Protein 1LU4 (pdb70)

Structure (mmCIF, N/CA/C/O backbone):
data_1LU4
#
_entry.id   1LU4
#
_cell.length_a   60.640
_cell.length_b   60.640
_cell.length_c   79.775
_cell.angle_alpha   90.00
_cell.angle_beta   90.00
_cell.angle_gamma   90.00
#
_symmetry.space_group_name_H-M   'P 43 21 2'
#
loop_
_entity.id
_entity.type
_entity.pdbx_description
1 polymer 'SOLUBLE SECRETED ANTIGEN MPT53'
2 water water
#
loop_
_atom_site.group_PDB
_atom_site.id
_atom_site.type_symbol
_atom_site.label_atom_id
_atom_site.label_alt_id
_atom_site.label_comp_id
_atom_site.label_asym_id
_atom_site.label_entity_id
_atom_site.label_seq_id
_atom_site.pdbx_PDB_ins_code
_atom_site.Cartn_x
_atom_site.Cartn_y
_atom_site.Cartn_z
_atom_site.occupancy
_atom_site.B_iso_or_equiv
_atom_site.auth_seq_id
_atom_site.auth_comp_id
_atom_site.auth_asym_id
_atom_site.auth_atom_id
_atom_site.pdbx_PDB_model_num
ATOM 1 N N . ALA A 1 1 ? 25.751 12.273 25.861 1.00 41.03 1001 ALA A N 1
ATOM 2 C CA . ALA A 1 1 ? 26.313 12.636 24.568 1.00 45.14 1001 ALA A CA 1
ATOM 3 C C . ALA A 1 1 ? 27.762 12.182 24.806 1.00 48.49 1001 ALA A C 1
ATOM 4 O O . ALA A 1 1 ? 28.153 12.222 25.990 1.00 41.77 1001 ALA A O 1
ATOM 6 N N . ASP A 1 2 ? 28.255 11.758 23.669 1.00 32.83 1002 ASP A N 1
ATOM 7 C CA . ASP A 1 2 ? 29.615 11.266 23.526 1.00 32.20 1002 ASP A CA 1
ATOM 8 C C . ASP A 1 2 ? 30.043 10.547 24.793 1.00 23.58 1002 ASP A C 1
ATOM 9 O O . ASP A 1 2 ? 29.617 9.390 25.008 1.00 34.46 1002 ASP A O 1
ATOM 14 N N . GLU A 1 3 ? 30.859 11.089 25.696 1.00 26.97 1003 GLU A N 1
ATOM 15 C CA . GLU A 1 3 ? 31.437 10.294 26.767 1.00 35.21 1003 GLU A CA 1
ATOM 16 C C . GLU A 1 3 ? 30.448 9.827 27.826 1.00 30.99 1003 GLU A C 1
ATOM 17 O O . GLU A 1 3 ? 30.711 8.891 28.603 1.00 27.74 1003 GLU A O 1
ATOM 23 N N . ARG A 1 4 ? 29.247 10.399 27.956 1.00 24.47 1004 ARG A N 1
ATOM 24 C CA . ARG A 1 4 ? 28.388 9.739 28.911 1.00 23.13 1004 ARG A CA 1
ATOM 25 C C . ARG A 1 4 ? 27.952 8.320 28.545 1.00 22.18 1004 ARG A C 1
ATOM 26 O O . ARG A 1 4 ? 27.606 7.543 29.443 1.00 26.68 1004 ARG A O 1
ATOM 34 N N . LEU A 1 5 ? 27.971 8.030 27.251 1.00 24.59 1005 LEU A N 1
ATOM 35 C CA . LEU A 1 5 ? 27.634 6.677 26.816 1.00 22.96 1005 LEU A CA 1
ATOM 36 C C . LEU A 1 5 ? 28.693 5.668 27.290 1.00 23.11 1005 LEU A C 1
ATOM 37 O O . LEU A 1 5 ? 28.479 4.483 27.117 1.00 23.75 1005 LEU A O 1
ATOM 42 N N . GLN A 1 6 ? 29.825 6.083 27.870 1.00 27.87 1006 GLN A N 1
ATOM 43 C CA . GLN A 1 6 ? 30.889 5.187 28.291 1.00 28.63 1006 GLN A CA 1
ATOM 44 C C . GLN A 1 6 ? 30.535 4.586 29.637 1.00 26.06 1006 GLN A C 1
ATOM 45 O O . GLN A 1 6 ? 31.121 4.934 30.656 1.00 28.54 1006 GLN A O 1
ATOM 51 N N . PHE A 1 7 ? 29.523 3.720 29.626 1.00 25.60 1007 PHE A N 1
ATOM 52 C CA . PHE A 1 7 ? 29.141 3.006 30.840 1.00 24.02 1007 PHE A CA 1
ATOM 53 C C . PHE A 1 7 ? 29.051 1.522 30.511 1.00 18.51 1007 PHE A C 1
ATOM 54 O O . PHE A 1 7 ? 28.860 1.191 29.339 1.00 18.90 1007 PHE A O 1
ATOM 62 N N . THR A 1 8 ? 29.084 0.724 31.556 1.00 19.23 1008 THR A N 1
ATOM 63 C CA . THR A 1 8 ? 28.736 -0.696 31.370 1.00 19.16 1008 THR A CA 1
ATOM 64 C C . THR A 1 8 ? 27.563 -0.999 32.276 1.00 16.16 1008 THR A C 1
ATOM 65 O O . THR A 1 8 ? 27.273 -0.318 33.264 1.00 22.79 1008 THR A O 1
ATOM 69 N N . ALA A 1 9 ? 26.867 -2.047 31.853 1.00 15.15 1009 ALA A N 1
ATOM 70 C CA . ALA A 1 9 ? 25.631 -2.380 32.509 1.00 14.84 1009 ALA A CA 1
ATOM 71 C C . ALA A 1 9 ? 25.318 -3.860 32.433 1.00 14.14 1009 ALA A C 1
ATOM 72 O O . ALA A 1 9 ? 26.060 -4.587 31.768 1.00 14.41 1009 ALA A O 1
ATOM 74 N N . THR A 1 10 ? 24.235 -4.263 33.045 1.00 13.47 1010 THR A N 1
ATOM 75 C CA . THR A 1 10 ? 23.718 -5.644 32.939 1.00 13.12 1010 THR A CA 1
ATOM 76 C C . THR A 1 10 ? 22.277 -5.565 32.454 1.00 11.15 1010 THR A C 1
ATOM 77 O O . THR A 1 10 ? 21.477 -4.800 32.967 1.00 11.94 1010 THR A O 1
ATOM 81 N N . THR A 1 11 ? 21.964 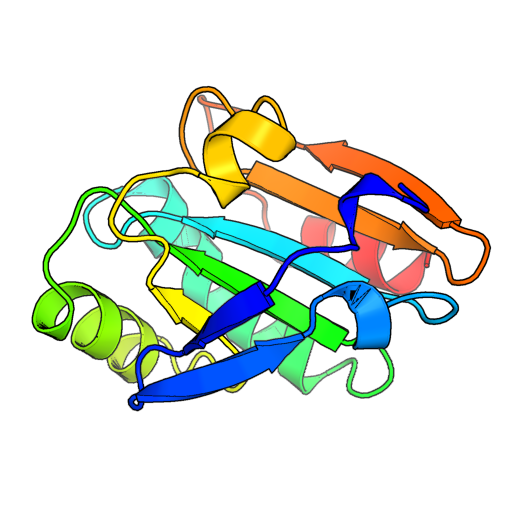-6.410 31.461 1.00 11.16 1011 THR A N 1
ATOM 82 C CA . THR A 1 11 ? 20.610 -6.433 30.933 1.00 10.40 1011 THR A CA 1
ATOM 83 C C . THR A 1 11 ? 19.664 -7.176 31.825 1.00 10.93 1011 THR A C 1
ATOM 84 O O . THR A 1 11 ? 20.124 -7.857 32.777 1.00 13.62 1011 THR A O 1
ATOM 88 N N . LEU A 1 12 ? 18.366 -7.052 31.561 1.00 11.88 1012 LEU A N 1
ATOM 89 C CA . LEU A 1 12 ? 17.434 -7.756 32.445 1.00 13.85 1012 LEU A CA 1
ATOM 90 C C . LEU A 1 12 ? 17.631 -9.254 32.353 1.00 19.48 1012 LEU A C 1
ATOM 91 O O . LEU A 1 12 ? 17.231 -9.924 33.296 1.00 28.31 1012 LEU A O 1
ATOM 96 N N . SER A 1 13 ? 18.168 -9.804 31.272 1.00 20.39 1013 SER A N 1
ATOM 97 C CA . SER A 1 13 ? 18.421 -11.208 31.017 1.00 25.56 1013 SER A CA 1
ATOM 98 C C . SER A 1 13 ? 19.687 -11.660 31.712 1.00 24.97 1013 SER A C 1
ATOM 99 O O . SER A 1 13 ? 19.997 -12.844 31.761 1.00 31.90 1013 SER A O 1
ATOM 102 N N . GLY A 1 14 ? 20.477 -10.708 32.183 1.00 20.38 1014 GLY A N 1
ATOM 103 C CA . GLY A 1 14 ? 21.7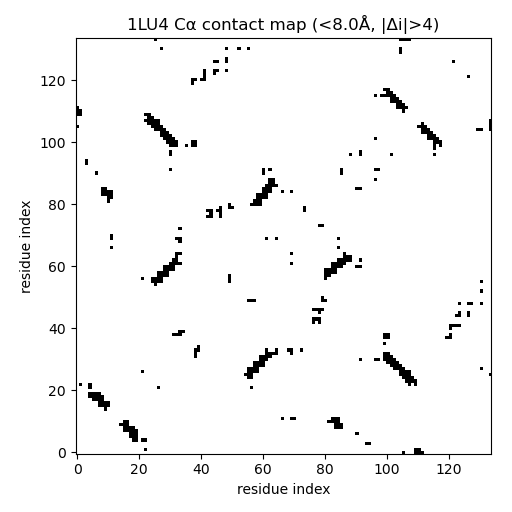25 -11.000 32.862 1.00 21.56 1014 GLY A CA 1
ATOM 104 C C . GLY A 1 14 ? 22.972 -10.872 32.019 1.00 19.50 1014 GLY A C 1
ATOM 105 O O . GLY A 1 14 ? 24.050 -11.316 32.448 1.00 24.91 1014 GLY A O 1
ATOM 106 N N . ALA A 1 15 ? 22.836 -10.326 30.791 1.00 16.98 1015 ALA A N 1
ATOM 107 C CA . ALA A 1 15 ? 23.973 -10.213 29.879 1.00 16.39 1015 ALA A CA 1
ATOM 108 C C . ALA A 1 15 ? 24.710 -8.904 30.120 1.00 17.19 1015 ALA A C 1
ATOM 109 O O . ALA A 1 15 ? 24.104 -7.884 30.505 1.00 16.06 1015 ALA A O 1
ATOM 111 N N . PRO A 1 16 ? 26.012 -8.862 29.898 1.00 17.48 1016 PRO A N 1
ATOM 112 C CA . PRO A 1 16 ? 26.675 -7.556 29.928 1.00 16.05 1016 PRO A CA 1
ATOM 113 C C . PRO A 1 16 ? 26.289 -6.707 28.747 1.00 16.38 1016 PRO A C 1
ATOM 114 O O . PRO A 1 16 ? 25.938 -7.209 27.678 1.00 17.52 1016 PRO A O 1
ATOM 116 N N . PHE A 1 17 ? 26.349 -5.391 28.964 1.00 14.21 1017 PHE A N 1
ATOM 117 C CA . PHE A 1 17 ? 26.103 -4.456 27.861 1.00 12.96 1017 PHE A CA 1
ATOM 118 C C . PHE A 1 17 ? 27.072 -3.301 28.020 1.00 13.93 1017 PHE A C 1
ATOM 119 O O . PHE A 1 17 ? 27.255 -2.787 29.140 1.00 15.85 1017 PHE A O 1
ATOM 127 N N . ASP A 1 18 ? 27.665 -2.844 26.940 1.00 14.89 1018 ASP A N 1
ATOM 128 C CA . ASP A 1 18 ? 28.614 -1.728 26.956 1.00 16.12 1018 ASP A CA 1
ATOM 129 C C . ASP A 1 18 ? 28.014 -0.564 26.204 1.00 13.98 1018 ASP A C 1
ATOM 130 O O . ASP A 1 18 ? 27.800 -0.672 24.991 1.00 15.04 1018 ASP A O 1
ATOM 135 N N . GLY A 1 19 ? 27.709 0.505 26.909 1.00 13.92 1019 GLY A N 1
ATOM 136 C CA . GLY A 1 19 ? 27.168 1.712 26.344 1.00 14.77 1019 GLY A CA 1
ATOM 137 C C . GLY A 1 19 ? 28.013 2.317 25.257 1.00 15.33 1019 GLY A C 1
ATOM 138 O O . GLY A 1 19 ? 27.510 3.018 24.362 1.00 15.76 1019 GLY A O 1
ATOM 139 N N . ALA A 1 20 ? 29.315 2.037 25.291 1.00 16.65 1020 ALA A N 1
ATOM 140 C CA . ALA A 1 20 ? 30.188 2.630 24.279 1.00 17.99 1020 ALA A CA 1
ATOM 141 C C . ALA A 1 20 ? 29.774 2.089 22.909 1.00 16.94 1020 ALA A C 1
ATOM 142 O O . ALA A 1 20 ? 30.076 2.755 21.918 1.00 17.69 1020 ALA A O 1
ATOM 144 N N . SER A 1 21 ? 29.127 0.923 22.874 1.00 16.09 1021 SER A N 1
ATOM 145 C CA . SER A 1 21 ? 28.683 0.388 21.573 1.00 16.25 1021 SER A CA 1
ATOM 146 C C . SER A 1 21 ? 27.662 1.276 20.901 1.00 15.13 1021 SER A C 1
ATOM 147 O O . SER A 1 21 ? 27.463 1.087 19.708 1.00 16.02 1021 SER A O 1
ATOM 150 N N . LEU A 1 22 ? 27.059 2.223 21.631 1.00 14.09 1022 LEU A N 1
ATOM 151 C CA . LEU A 1 22 ? 26.069 3.100 21.061 1.00 14.27 1022 LEU A CA 1
ATOM 152 C C . LEU A 1 22 ? 26.721 4.265 20.368 1.00 13.79 1022 LEU A C 1
ATOM 153 O O . LEU A 1 22 ? 26.059 4.994 19.609 1.00 14.73 1022 LEU A O 1
ATOM 158 N N . GLN A 1 23 ? 27.999 4.518 20.642 1.00 14.55 1023 GLN A N 1
ATOM 159 C CA . GLN A 1 23 ? 28.607 5.704 20.012 1.00 18.88 1023 GLN A CA 1
ATOM 160 C C . GLN A 1 23 ? 28.630 5.564 18.499 1.00 16.74 1023 GLN A C 1
ATOM 161 O O . GLN A 1 23 ? 28.905 4.509 17.870 1.00 20.50 1023 GLN A O 1
ATOM 167 N N . GLY A 1 24 ? 28.315 6.666 17.802 1.00 15.93 1024 GLY A N 1
ATOM 168 C CA . GLY A 1 24 ? 28.426 6.803 16.368 1.00 17.39 1024 GLY A CA 1
ATOM 169 C C . GLY A 1 24 ? 27.251 6.228 15.608 1.00 16.53 1024 GLY A C 1
ATOM 170 O O . GLY A 1 24 ? 27.390 6.049 14.392 1.00 19.20 1024 GLY A O 1
ATOM 171 N N . LYS A 1 25 ? 26.144 5.957 16.302 1.00 15.30 1025 LYS A N 1
ATOM 172 C CA . LYS A 1 25 ? 24.973 5.501 15.541 1.00 14.72 1025 LYS A CA 1
ATOM 173 C C . LYS A 1 25 ? 23.749 6.150 16.198 1.00 13.31 1025 LYS A C 1
ATOM 174 O O . LYS A 1 25 ? 23.742 6.627 17.342 1.00 14.53 1025 LYS A O 1
ATOM 180 N N . PRO A 1 26 ? 22.661 6.264 15.451 1.00 11.40 1026 PRO A N 1
ATOM 181 C CA . PRO A 1 26 ? 21.424 6.815 16.007 1.00 11.18 1026 PRO A CA 1
ATOM 182 C C . PRO A 1 26 ? 20.899 5.856 17.102 1.00 10.82 1026 PRO A C 1
ATOM 183 O O . PRO A 1 26 ? 20.924 4.636 16.955 1.00 12.33 1026 PRO A O 1
ATOM 187 N N . ALA A 1 27 ? 20.469 6.459 18.208 1.00 10.22 1027 ALA A N 1
ATOM 188 C CA . ALA A 1 27 ? 20.063 5.634 19.331 1.00 9.74 1027 ALA A CA 1
ATOM 189 C C . ALA A 1 27 ? 19.017 6.373 20.159 1.00 9.56 1027 ALA A C 1
ATOM 190 O O . ALA A 1 27 ? 18.949 7.628 20.115 1.00 10.39 1027 ALA A O 1
ATOM 192 N N . VAL A 1 28 ? 18.281 5.618 20.933 1.00 9.15 1028 VAL A N 1
ATOM 193 C CA . VAL A 1 28 ? 17.301 6.197 21.859 1.00 8.58 1028 VAL A CA 1
ATOM 194 C C . VAL A 1 28 ? 17.527 5.497 23.198 1.00 8.65 1028 VAL A C 1
ATOM 195 O O . VAL A 1 28 ? 17.458 4.274 23.286 1.00 9.46 1028 VAL A O 1
ATOM 199 N N . LEU A 1 29 ? 17.732 6.325 24.257 1.00 7.96 1029 LEU A N 1
ATOM 200 C CA . LEU A 1 29 ? 17.668 5.814 25.615 1.00 7.98 1029 LEU A CA 1
ATOM 201 C C . LEU A 1 29 ? 16.297 6.135 26.191 1.00 8.33 1029 LEU A C 1
ATOM 202 O O . LEU A 1 29 ? 15.811 7.275 26.037 1.00 9.97 1029 LEU A O 1
ATOM 207 N N . TRP A 1 30 ? 15.683 5.169 26.861 1.00 7.95 1030 TRP A N 1
ATOM 208 C CA . TRP A 1 30 ? 14.390 5.372 27.473 1.00 7.86 1030 TRP A CA 1
ATOM 209 C C . TRP A 1 30 ? 14.483 4.914 28.914 1.00 7.71 1030 TRP A C 1
ATOM 210 O O . TRP A 1 30 ? 14.682 3.731 29.197 1.00 8.56 1030 TRP A O 1
ATOM 221 N N . PHE A 1 31 ? 14.351 5.885 29.830 1.00 7.42 1031 PHE A N 1
ATOM 222 C CA . PHE A 1 31 ? 14.432 5.612 31.285 1.00 8.43 1031 PHE A CA 1
ATOM 223 C C . PHE A 1 31 ? 13.060 5.380 31.810 1.00 7.52 1031 PHE A C 1
ATOM 224 O O . PHE A 1 31 ? 12.168 6.256 31.714 1.00 9.39 1031 PHE A O 1
ATOM 232 N N . TRP A 1 32 ? 12.835 4.199 32.369 1.00 7.95 1032 TRP A N 1
ATOM 233 C CA . TRP A 1 32 ? 11.468 3.789 32.791 1.00 7.71 1032 TRP A CA 1
ATOM 234 C C . TRP A 1 32 ? 11.516 3.065 34.118 1.00 7.17 1032 TRP A C 1
ATOM 235 O O . TRP A 1 32 ? 12.545 2.598 34.615 1.00 7.83 1032 TRP A O 1
ATOM 246 N N . THR A 1 33 ? 10.296 2.983 34.725 1.00 7.99 1033 THR A N 1
ATOM 247 C CA . THR A 1 33 ? 10.084 2.078 35.833 1.00 8.39 1033 THR A CA 1
ATOM 248 C C . THR A 1 33 ? 8.780 1.336 35.570 1.00 7.99 1033 THR A C 1
ATOM 249 O O . THR A 1 33 ? 7.886 1.893 34.939 1.00 8.94 1033 THR A O 1
ATOM 253 N N . PRO A 1 34 ? 8.629 0.064 36.013 1.00 8.50 1034 PRO A N 1
ATOM 254 C CA . PRO A 1 34 ? 7.496 -0.719 35.524 1.00 8.86 1034 PRO A CA 1
ATOM 255 C C . PRO A 1 34 ? 6.162 -0.330 36.117 1.00 8.84 1034 PRO A C 1
ATOM 256 O O . PRO A 1 34 ? 5.113 -0.719 35.576 1.00 9.57 1034 PRO A O 1
ATOM 260 N N . TRP A 1 35 ? 6.179 0.418 37.236 1.00 9.92 1035 TRP A N 1
ATOM 261 C CA . TRP A 1 35 ? 4.958 0.732 37.933 1.00 10.53 1035 TRP A CA 1
ATOM 262 C C . TRP A 1 35 ? 4.501 2.129 37.636 1.00 10.21 1035 TRP A C 1
ATOM 263 O O . TRP A 1 35 ? 3.439 2.570 38.150 1.00 12.59 1035 TRP A O 1
ATOM 274 N N . CYS A 1 36 ? 5.175 2.842 36.740 1.00 9.75 1036 CYS A N 1
ATOM 275 C CA . CYS A 1 36 ? 4.771 4.186 36.387 1.00 9.77 1036 CYS A CA 1
ATOM 276 C C . CYS A 1 36 ? 3.668 4.168 35.328 1.00 9.48 1036 CYS A C 1
ATOM 277 O O . CYS A 1 36 ? 3.861 3.517 34.265 1.00 9.89 1036 CYS A O 1
ATOM 280 N N . PRO A 1 37 ? 2.514 4.810 35.518 1.00 10.18 1037 PRO A N 1
ATOM 281 C CA . PRO A 1 37 ? 1.455 4.719 34.528 1.00 10.67 1037 PRO A CA 1
ATOM 282 C C . PRO A 1 37 ? 1.852 5.406 33.222 1.00 9.99 1037 PRO A C 1
ATOM 283 O O . PRO A 1 37 ? 1.321 5.027 32.164 1.00 10.64 1037 PRO A O 1
ATOM 287 N N . PHE A 1 38 ? 2.699 6.407 33.269 1.00 9.72 1038 PHE A N 1
ATOM 288 C CA . PHE A 1 38 ? 3.131 7.086 32.054 1.00 9.77 1038 PHE A CA 1
ATOM 289 C C . PHE A 1 38 ? 4.039 6.158 31.271 1.00 9.26 1038 PHE A C 1
ATOM 290 O O . PHE A 1 38 ? 3.913 6.053 30.049 1.00 10.11 1038 PHE A O 1
ATOM 298 N N . CYS A 1 39 ? 4.941 5.438 31.946 1.00 9.15 1039 CYS A N 1
ATOM 299 C CA . CYS A 1 39 ? 5.782 4.473 31.288 1.00 9.18 1039 CYS A CA 1
ATOM 300 C C . CYS A 1 39 ? 4.933 3.361 30.671 1.00 8.06 1039 CYS A C 1
ATOM 301 O O . CYS A 1 39 ? 5.205 2.917 29.545 1.00 8.66 1039 CYS A O 1
ATOM 304 N N . ASN A 1 40 ? 3.932 2.930 31.393 1.00 8.75 1040 ASN A N 1
ATOM 305 C CA . ASN A 1 40 ? 3.049 1.894 30.885 1.00 8.74 1040 ASN A CA 1
ATOM 306 C C . ASN A 1 40 ? 2.308 2.391 29.654 1.00 8.44 1040 ASN A C 1
ATOM 307 O O . ASN A 1 40 ? 2.127 1.632 28.695 1.00 9.92 1040 ASN A O 1
ATOM 312 N N . ALA A 1 41 ? 1.864 3.664 29.622 1.00 9.74 1041 ALA A N 1
ATOM 313 C CA . ALA A 1 41 ? 1.187 4.235 28.451 1.00 10.25 1041 ALA A CA 1
ATOM 314 C C . ALA A 1 41 ? 2.120 4.339 27.282 1.00 9.92 1041 ALA A C 1
ATOM 315 O O . ALA A 1 41 ? 1.700 4.139 26.135 1.00 13.26 1041 ALA A O 1
ATOM 317 N N . GLU A 1 42 ? 3.359 4.678 27.476 1.00 9.51 1042 GLU A N 1
ATOM 318 C CA . GLU A 1 42 ? 4.340 4.801 26.398 1.00 9.79 1042 GLU A CA 1
ATOM 319 C C . GLU A 1 42 ? 4.860 3.482 25.884 1.00 8.96 1042 GLU A C 1
ATOM 320 O O . GLU A 1 42 ? 5.255 3.417 24.698 1.00 10.23 1042 GLU A O 1
ATOM 326 N N . ALA A 1 43 ? 4.875 2.425 26.674 1.00 8.55 1043 ALA A N 1
ATOM 327 C CA . ALA A 1 43 ? 5.545 1.189 26.318 1.00 8.60 1043 ALA A CA 1
ATOM 328 C C . ALA A 1 43 ? 5.045 0.612 24.982 1.00 8.75 1043 ALA A C 1
ATOM 329 O O . ALA A 1 43 ? 5.909 0.185 24.190 1.00 9.11 1043 ALA A O 1
ATOM 331 N N . PRO A 1 44 ? 3.754 0.564 24.665 1.00 9.14 1044 PRO A N 1
ATOM 332 C CA . PRO A 1 44 ? 3.360 0.032 23.343 1.00 9.96 1044 PRO A CA 1
ATOM 333 C C . PRO A 1 44 ? 3.955 0.824 22.183 1.00 9.58 1044 PRO A C 1
ATOM 334 O O . PRO A 1 44 ? 4.301 0.289 21.143 1.00 10.16 1044 PRO A O 1
ATOM 338 N N . SER A 1 45 ? 4.075 2.162 22.387 1.00 10.03 1045 SER A N 1
ATOM 339 C CA . SER A 1 45 ? 4.679 3.004 21.372 1.00 10.28 1045 SER A CA 1
ATOM 340 C C . SER A 1 45 ? 6.145 2.732 21.219 1.00 9.44 1045 SER A C 1
ATOM 341 O O . SER A 1 45 ? 6.669 2.702 20.095 1.00 10.89 1045 SER A O 1
ATOM 344 N N . LEU A 1 46 ? 6.895 2.561 22.302 1.00 9.32 1046 LEU A N 1
ATOM 345 C CA . LEU A 1 46 ? 8.321 2.126 22.219 1.00 9.55 1046 LEU A CA 1
ATOM 346 C C . LEU A 1 46 ? 8.404 0.836 21.447 1.00 8.51 1046 LEU A C 1
ATOM 347 O O . LEU A 1 46 ? 9.259 0.687 20.571 1.00 9.23 1046 LEU A O 1
ATOM 352 N N . SER A 1 47 ? 7.520 -0.128 21.762 1.00 8.80 1047 SER A N 1
ATOM 353 C CA . SER A 1 47 ? 7.638 -1.433 21.096 1.00 8.97 1047 SER A CA 1
ATOM 354 C C . SER A 1 47 ? 7.467 -1.310 19.591 1.00 8.61 1047 SER A C 1
ATOM 355 O O . SER A 1 47 ? 8.258 -1.837 18.798 1.00 9.09 1047 SER A O 1
ATOM 358 N N . GLN A 1 48 ? 6.474 -0.552 19.183 1.00 8.90 1048 GLN A N 1
ATOM 359 C CA . GLN A 1 48 ? 6.150 -0.392 17.748 1.00 8.94 1048 GLN A CA 1
ATOM 360 C C . GLN A 1 48 ? 7.191 0.454 17.046 1.00 8.88 1048 GLN A C 1
ATOM 361 O O . GLN A 1 48 ? 7.635 0.126 15.947 1.00 10.84 1048 GLN A O 1
ATOM 367 N N . VAL A 1 49 ? 7.578 1.584 17.619 1.00 9.40 1049 VAL A N 1
ATOM 368 C CA . VAL A 1 49 ? 8.541 2.468 16.961 1.00 9.46 1049 VAL A CA 1
ATOM 369 C C . VAL A 1 49 ? 9.908 1.799 16.854 1.00 9.34 1049 VAL A C 1
ATOM 370 O O . VAL A 1 49 ? 10.565 1.898 15.813 1.00 10.39 1049 VAL A O 1
ATOM 374 N N . ALA A 1 50 ? 10.342 1.079 17.874 1.00 8.54 1050 ALA A N 1
ATOM 375 C CA . ALA A 1 50 ? 11.627 0.366 17.817 1.00 8.88 1050 ALA A CA 1
ATOM 376 C C . ALA A 1 50 ? 11.541 -0.656 16.685 1.00 9.10 1050 ALA A C 1
ATOM 377 O O . ALA A 1 50 ? 12.471 -0.805 15.894 1.00 10.75 1050 ALA A O 1
ATOM 379 N N . ALA A 1 51 ? 10.426 -1.394 16.593 1.00 9.23 1051 ALA A N 1
ATOM 380 C CA . ALA A 1 51 ? 10.301 -2.462 15.594 1.00 9.67 1051 ALA A CA 1
ATOM 381 C C . ALA A 1 51 ? 10.372 -1.880 14.195 1.00 9.37 1051 ALA A C 1
ATOM 382 O O . ALA A 1 51 ? 10.949 -2.481 13.286 1.00 11.59 1051 ALA A O 1
ATOM 384 N N . ALA A 1 52 ? 9.761 -0.719 14.015 1.00 9.44 1052 ALA A N 1
ATOM 385 C CA . ALA A 1 52 ? 9.678 -0.072 12.696 1.00 11.22 1052 ALA A CA 1
ATOM 386 C C . ALA A 1 52 ? 10.941 0.643 12.308 1.00 11.19 1052 ALA A C 1
ATOM 387 O O . ALA A 1 52 ? 11.017 1.071 11.144 1.00 13.76 1052 ALA A O 1
ATOM 389 N N . ASN A 1 53 ? 11.905 0.810 13.191 1.00 10.61 1053 ASN A N 1
ATOM 390 C CA . ASN A 1 53 ? 13.083 1.624 12.934 1.00 12.05 1053 ASN A CA 1
ATOM 391 C C . ASN A 1 53 ? 14.335 0.849 13.332 1.00 13.10 1053 ASN A C 1
ATOM 392 O O . ASN A 1 53 ? 15.052 1.290 14.225 1.00 12.85 1053 ASN A O 1
ATOM 397 N N . PRO A 1 54 ? 14.606 -0.309 12.702 1.00 14.70 1054 PRO A N 1
ATOM 398 C CA . PRO A 1 54 ? 15.662 -1.207 13.178 1.00 15.40 1054 PRO A CA 1
ATOM 399 C C . PRO A 1 54 ? 17.066 -0.639 13.096 1.00 16.30 1054 PRO A C 1
ATOM 400 O O . PRO A 1 54 ? 17.997 -1.117 13.783 1.00 21.49 1054 PRO A O 1
ATOM 404 N N . ALA A 1 55 ? 17.274 0.393 12.252 1.00 17.34 1055 ALA A N 1
ATOM 405 C CA . ALA A 1 55 ? 18.624 0.945 12.209 1.00 17.11 1055 ALA A CA 1
ATOM 406 C C . ALA A 1 55 ? 18.846 1.972 13.326 1.00 15.89 1055 ALA A C 1
ATOM 407 O O . ALA A 1 55 ? 19.976 2.517 13.394 1.00 18.61 1055 ALA A O 1
ATOM 409 N N . VAL A 1 56 ? 17.864 2.283 14.159 1.00 13.06 1056 VAL A N 1
ATOM 410 C CA . VAL A 1 56 ? 18.025 3.093 15.380 1.00 11.10 1056 VAL A CA 1
ATOM 411 C C . VAL A 1 56 ? 18.077 2.079 16.529 1.00 9.70 1056 VAL A C 1
ATOM 412 O O . VAL A 1 56 ? 17.256 1.145 16.616 1.00 11.52 1056 VAL A O 1
ATOM 416 N N . THR A 1 57 ? 19.076 2.224 17.402 1.00 8.98 1057 THR A N 1
ATOM 417 C CA . THR A 1 57 ? 19.240 1.278 18.497 1.00 9.82 1057 THR A CA 1
ATOM 418 C C . THR A 1 57 ? 18.586 1.824 19.783 1.00 8.51 1057 THR A C 1
ATOM 419 O O . THR A 1 57 ? 18.944 2.890 20.242 1.00 9.75 1057 THR A O 1
ATOM 423 N N . PHE A 1 58 ? 17.605 1.094 20.250 1.00 8.49 1058 PHE A N 1
ATOM 424 C CA . PHE A 1 58 ? 16.857 1.500 21.441 1.00 8.72 1058 PHE A CA 1
ATOM 425 C C . PHE A 1 58 ? 17.404 0.747 22.643 1.00 8.66 1058 PHE A C 1
ATOM 426 O O . PHE A 1 58 ? 17.613 -0.466 22.595 1.00 9.54 1058 PHE A O 1
ATOM 434 N N . VAL A 1 59 ? 17.585 1.481 23.757 1.00 8.62 1059 VAL A N 1
ATOM 435 C CA . VAL A 1 59 ? 17.999 0.887 25.011 1.00 8.17 1059 VAL A CA 1
ATOM 436 C C . VAL A 1 59 ? 17.123 1.458 26.087 1.00 7.46 1059 VAL A C 1
ATOM 437 O O . VAL A 1 59 ? 17.104 2.650 26.346 1.00 8.85 1059 VAL A O 1
ATOM 441 N N . GLY A 1 60 ? 16.399 0.541 26.746 1.00 7.86 1060 GLY A N 1
ATOM 442 C CA . GLY A 1 60 ? 15.629 0.930 27.943 1.00 7.96 1060 GLY A CA 1
ATOM 443 C C . GLY A 1 60 ? 16.525 0.807 29.170 1.00 7.81 1060 GLY A C 1
ATOM 444 O O . GLY A 1 60 ? 17.389 -0.074 29.230 1.00 8.57 1060 GLY A O 1
ATOM 445 N N . ILE A 1 61 ? 16.300 1.660 30.159 1.00 7.87 1061 ILE A N 1
ATOM 446 C CA . ILE A 1 61 ? 17.124 1.677 31.355 1.00 7.91 1061 ILE A CA 1
ATOM 447 C C . ILE A 1 61 ? 16.132 1.773 32.525 1.00 7.48 1061 ILE A C 1
ATOM 448 O O . ILE A 1 61 ? 15.466 2.804 32.709 1.00 8.89 1061 ILE A O 1
ATOM 453 N N . ALA A 1 62 ? 16.013 0.678 33.272 1.00 7.78 1062 ALA A N 1
ATOM 454 C CA . ALA A 1 62 ? 14.987 0.604 34.328 1.00 8.28 1062 ALA A CA 1
ATOM 455 C C . ALA A 1 62 ? 15.672 0.689 35.681 1.00 8.58 1062 ALA A C 1
ATOM 456 O O . ALA A 1 62 ? 16.810 0.239 35.891 1.00 8.93 1062 ALA A O 1
ATOM 458 N N . THR A 1 63 ? 14.943 1.243 36.659 1.00 9.43 1063 THR A N 1
ATOM 459 C CA . THR A 1 63 ? 15.452 1.264 38.036 1.00 9.43 1063 THR A CA 1
ATOM 460 C C . THR A 1 63 ? 14.227 1.290 38.980 1.00 9.76 1063 THR A C 1
ATOM 461 O O . THR A 1 63 ? 13.080 1.348 38.559 1.00 10.81 1063 THR A O 1
ATOM 465 N N . ARG A 1 64 ? 14.534 1.222 40.257 1.00 10.67 1064 ARG A N 1
ATOM 466 C CA . ARG A 1 64 ? 13.512 1.333 41.344 1.00 11.32 1064 ARG A CA 1
ATOM 467 C C . ARG A 1 64 ? 12.512 0.200 41.264 1.00 10.32 1064 ARG A C 1
ATOM 468 O O . ARG A 1 64 ? 11.332 0.395 41.607 1.00 10.93 1064 ARG A O 1
ATOM 476 N N . ALA A 1 65 ? 12.956 -0.991 40.891 1.00 10.25 1065 ALA A N 1
ATOM 477 C CA . ALA A 1 65 ? 12.032 -2.134 40.883 1.00 10.52 1065 ALA A CA 1
ATOM 478 C C . ALA A 1 65 ? 12.84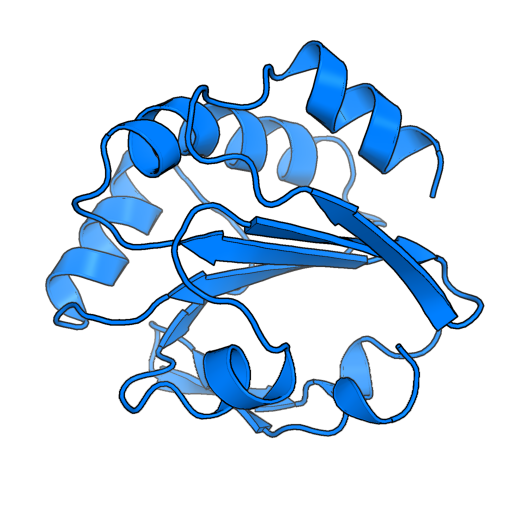1 -3.416 40.918 1.00 10.73 1065 ALA A C 1
ATOM 479 O O . ALA A 1 65 ? 14.022 -3.419 40.531 1.00 11.95 1065 ALA A O 1
ATOM 481 N N . ASP A 1 66 ? 12.191 -4.516 41.312 1.00 12.35 1066 ASP A N 1
ATOM 482 C CA . ASP A 1 66 ? 12.891 -5.786 41.231 1.00 13.97 1066 ASP A CA 1
ATOM 483 C C . ASP A 1 66 ? 12.933 -6.279 39.788 1.00 11.47 1066 ASP A C 1
ATOM 484 O O . ASP A 1 66 ? 12.145 -5.880 38.911 1.00 11.36 1066 ASP A O 1
ATOM 489 N N . VAL A 1 67 ? 13.903 -7.168 39.538 1.00 12.28 1067 VAL A N 1
ATOM 490 C CA . VAL A 1 67 ? 14.131 -7.565 38.142 1.00 12.53 1067 VAL A CA 1
ATOM 491 C C . VAL A 1 67 ? 12.940 -8.303 37.590 1.00 12.51 1067 VAL A C 1
ATOM 492 O O . VAL A 1 67 ? 12.608 -8.142 36.406 1.00 12.20 1067 VAL A O 1
ATOM 496 N N . GLY A 1 68 ? 12.254 -9.125 38.360 1.00 13.67 1068 GLY A N 1
ATOM 497 C CA . GLY A 1 68 ? 11.083 -9.793 37.848 1.00 15.41 1068 GLY A CA 1
ATOM 498 C C . GLY A 1 68 ? 10.005 -8.839 37.370 1.00 11.89 1068 GLY A C 1
ATOM 499 O O . GLY A 1 68 ? 9.323 -9.095 36.369 1.00 12.47 1068 GLY A O 1
ATOM 500 N N . ALA A 1 69 ? 9.816 -7.721 38.106 1.00 12.51 1069 ALA A N 1
ATOM 501 C CA . ALA A 1 69 ? 8.814 -6.720 37.719 1.00 11.35 1069 ALA A CA 1
ATOM 502 C C . ALA A 1 69 ? 9.253 -6.038 36.432 1.00 9.62 1069 ALA A C 1
ATOM 503 O O . ALA A 1 69 ? 8.419 -5.727 35.549 1.00 10.03 1069 ALA A O 1
ATOM 505 N N . MET A 1 70 ? 10.535 -5.785 36.327 1.00 9.39 1070 MET A N 1
ATOM 506 C CA . MET A 1 70 ? 11.071 -5.218 35.062 1.00 8.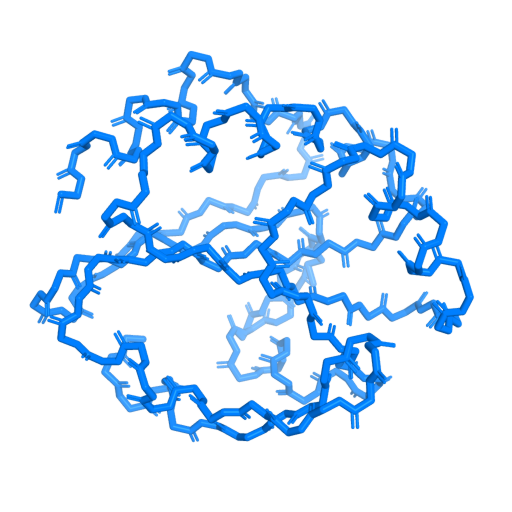37 1070 MET A CA 1
ATOM 507 C C . MET A 1 70 ? 10.807 -6.144 33.919 1.00 8.28 1070 MET A C 1
ATOM 508 O O . MET A 1 70 ? 10.358 -5.744 32.841 1.00 8.42 1070 MET A O 1
ATOM 513 N N . GLN A 1 71 ? 11.093 -7.434 34.129 1.00 8.76 1071 GLN A N 1
ATOM 514 C CA . GLN A 1 71 ? 10.892 -8.424 33.053 1.00 8.64 1071 GLN A CA 1
ATOM 515 C C . GLN A 1 71 ? 9.420 -8.553 32.682 1.00 8.69 1071 GLN A C 1
ATOM 516 O O . GLN A 1 71 ? 9.070 -8.686 31.525 1.00 9.27 1071 GLN A O 1
ATOM 522 N N . SER A 1 72 ? 8.511 -8.531 33.686 1.00 8.73 1072 SER A N 1
ATOM 523 C CA . SER A 1 72 ? 7.089 -8.619 33.329 1.00 9.43 1072 SER A CA 1
ATOM 524 C C . SER A 1 72 ? 6.674 -7.494 32.434 1.00 8.77 1072 SER A C 1
ATOM 525 O O . SER A 1 72 ? 5.808 -7.688 31.562 1.00 9.38 1072 SER A O 1
ATOM 528 N N . PHE A 1 73 ? 7.196 -6.280 32.687 1.00 8.44 1073 PHE A N 1
ATOM 529 C CA . PHE A 1 73 ? 6.845 -5.121 31.878 1.00 8.13 1073 PHE A CA 1
ATOM 530 C C . PHE A 1 73 ? 7.341 -5.265 30.431 1.00 7.64 1073 PHE A C 1
ATOM 531 O O . PHE A 1 73 ? 6.595 -5.060 29.489 1.00 8.77 1073 PHE A O 1
ATOM 539 N N . VAL A 1 74 ? 8.609 -5.694 30.279 1.00 8.27 1074 VAL A N 1
ATOM 540 C CA . VAL A 1 74 ? 9.146 -5.919 28.954 1.00 8.60 1074 VAL A CA 1
ATOM 541 C C . VAL A 1 74 ? 8.330 -6.965 28.221 1.00 8.96 1074 VAL A C 1
ATOM 542 O O . VAL A 1 74 ? 8.063 -6.808 27.002 1.00 9.36 1074 VAL A O 1
ATOM 546 N N . SER A 1 75 ? 7.945 -8.026 28.927 1.00 8.56 1075 SER A N 1
ATOM 547 C CA . SER A 1 75 ? 7.168 -9.110 28.281 1.00 9.25 1075 SER A CA 1
ATOM 548 C C . SER A 1 75 ? 5.791 -8.629 27.887 1.00 9.36 1075 SER A C 1
ATOM 549 O O . SER A 1 75 ? 5.319 -8.903 26.793 1.00 10.99 1075 SER A O 1
ATOM 552 N N . LYS A 1 76 ? 5.074 -7.953 28.793 1.00 9.58 1076 LYS A N 1
ATOM 553 C CA . LYS A 1 76 ? 3.722 -7.484 28.548 1.00 10.42 1076 LYS A CA 1
ATOM 554 C C . LYS A 1 76 ? 3.626 -6.573 27.335 1.00 8.90 1076 LYS A C 1
ATOM 555 O O . LYS A 1 76 ? 2.667 -6.672 26.595 1.00 10.06 1076 LYS A O 1
ATOM 561 N N . TYR A 1 77 ? 4.640 -5.699 27.170 1.00 8.59 1077 TYR A N 1
ATOM 562 C CA . TYR A 1 77 ? 4.604 -4.722 26.121 1.00 8.54 1077 TYR A CA 1
ATOM 563 C C . TYR A 1 77 ? 5.487 -5.078 24.946 1.00 8.49 1077 TYR A C 1
ATOM 564 O O . TYR A 1 77 ? 5.579 -4.290 23.990 1.00 9.68 1077 TYR A O 1
ATOM 573 N N . ASN A 1 78 ? 6.077 -6.258 24.964 1.00 8.56 1078 ASN A N 1
ATOM 574 C CA . ASN A 1 78 ? 6.873 -6.719 23.803 1.00 8.91 1078 ASN A CA 1
ATOM 575 C C . ASN A 1 78 ? 7.954 -5.718 23.449 1.00 8.28 1078 ASN A C 1
ATOM 576 O O . ASN A 1 78 ? 8.122 -5.282 22.309 1.00 9.29 1078 ASN A O 1
ATOM 581 N N . LEU A 1 79 ? 8.766 -5.345 24.448 1.00 8.98 1079 LEU A N 1
ATOM 582 C CA . LEU A 1 79 ? 9.878 -4.393 24.218 1.00 9.16 1079 LEU A CA 1
ATOM 583 C C . LEU A 1 79 ? 11.081 -5.156 23.720 1.00 9.87 1079 LEU A C 1
ATOM 584 O O . LEU A 1 79 ? 11.920 -5.618 24.480 1.00 10.66 1079 LEU A O 1
ATOM 589 N N . ASN A 1 80 ? 11.126 -5.334 22.381 1.00 10.01 1080 ASN A N 1
ATOM 590 C CA . ASN A 1 80 ? 12.162 -6.170 21.792 1.00 9.09 1080 ASN A CA 1
ATOM 591 C C . ASN A 1 80 ? 13.422 -5.385 21.484 1.00 9.70 1080 ASN A C 1
ATOM 592 O O . ASN A 1 80 ? 13.818 -5.162 20.307 1.00 11.40 1080 ASN A O 1
ATOM 597 N N . PHE A 1 81 ? 14.087 -4.967 22.532 1.00 9.04 1081 PHE A N 1
ATOM 598 C CA . PHE A 1 81 ? 15.327 -4.244 22.471 1.00 9.46 1081 PHE A CA 1
ATOM 599 C C . PHE A 1 81 ? 16.007 -4.399 23.826 1.00 9.05 1081 PHE A C 1
ATOM 600 O O . PHE A 1 81 ? 15.387 -4.867 24.789 1.00 9.57 1081 PHE A O 1
ATOM 608 N N . THR A 1 82 ? 17.273 -3.991 23.915 1.00 9.07 1082 THR A N 1
ATOM 609 C CA . THR A 1 82 ? 18.007 -4.148 25.174 1.00 9.52 1082 THR A CA 1
ATOM 610 C C . THR A 1 82 ? 17.333 -3.326 26.273 1.00 7.62 1082 THR A C 1
ATOM 611 O O . THR A 1 82 ? 17.025 -2.161 26.079 1.00 8.62 1082 THR A O 1
ATOM 615 N N . ASN A 1 83 ? 17.162 -3.941 27.435 1.00 8.45 1083 ASN A N 1
ATOM 616 C CA . ASN A 1 83 ? 16.740 -3.216 28.649 1.00 8.36 1083 ASN A CA 1
ATOM 617 C C . ASN A 1 83 ? 17.704 -3.535 29.751 1.00 8.26 1083 ASN A C 1
ATOM 618 O O . ASN A 1 83 ? 18.081 -4.679 30.000 1.00 9.53 1083 ASN A O 1
ATOM 623 N N . LEU A 1 84 ? 18.142 -2.480 30.438 1.00 8.81 1084 LEU A N 1
ATOM 624 C CA . LEU A 1 84 ? 19.191 -2.549 31.440 1.00 8.33 1084 LEU A CA 1
ATOM 625 C C . LEU A 1 84 ? 18.584 -2.512 32.844 1.00 8.09 1084 LEU A C 1
ATOM 626 O O . LEU A 1 84 ? 17.685 -1.724 33.113 1.00 8.58 1084 LEU A O 1
ATOM 631 N N . ASN A 1 85 ? 19.101 -3.375 33.708 1.00 8.90 1085 ASN A N 1
ATOM 632 C CA . ASN A 1 85 ? 18.694 -3.347 35.114 1.00 9.84 1085 ASN A CA 1
ATOM 633 C C . ASN A 1 85 ? 19.647 -2.396 35.833 1.00 9.45 1085 ASN A C 1
ATOM 634 O O . ASN A 1 85 ? 20.734 -2.833 36.254 1.00 10.16 1085 ASN A O 1
ATOM 639 N N . ASP A 1 86 ? 19.308 -1.126 35.911 1.00 9.95 1086 ASP A N 1
ATOM 640 C CA . ASP A 1 86 ? 20.197 -0.146 36.532 1.00 10.44 1086 ASP A CA 1
ATOM 641 C C . ASP A 1 86 ? 19.857 -0.109 38.001 1.00 11.21 1086 ASP A C 1
ATOM 642 O O . ASP A 1 86 ? 19.275 0.838 38.535 1.00 11.32 1086 ASP A O 1
ATOM 647 N N . ALA A 1 87 ? 20.219 -1.200 38.686 1.00 13.68 1087 ALA A N 1
ATOM 648 C CA . ALA A 1 87 ? 19.648 -1.499 39.975 1.00 14.81 1087 ALA A CA 1
ATOM 649 C C . ALA A 1 87 ? 19.953 -0.394 40.974 1.00 14.16 1087 ALA A C 1
ATOM 650 O O . ALA A 1 87 ? 19.149 -0.128 41.864 1.00 19.80 1087 ALA A O 1
ATOM 652 N N . ASP A 1 88 ? 21.159 0.197 40.918 1.00 13.14 1088 ASP A N 1
ATOM 653 C CA . ASP A 1 88 ? 21.482 1.211 41.916 1.00 15.50 1088 ASP A CA 1
ATOM 654 C C . ASP A 1 88 ? 21.390 2.620 41.347 1.00 13.00 1088 ASP A C 1
ATOM 655 O O . ASP A 1 88 ? 21.789 3.605 41.996 1.00 15.46 1088 ASP A O 1
ATOM 660 N N . GLY A 1 89 ? 20.820 2.795 40.164 1.00 11.47 1089 GLY A N 1
ATOM 661 C CA . GLY A 1 89 ? 20.633 4.109 39.628 1.00 11.58 1089 GLY A CA 1
ATOM 662 C C . GLY A 1 89 ? 21.858 4.811 39.153 1.00 10.91 1089 GLY A C 1
ATOM 663 O O . GLY A 1 89 ? 21.822 6.032 38.952 1.00 11.62 1089 GLY A O 1
ATOM 664 N N . VAL A 1 90 ? 22.959 4.106 38.943 1.00 11.12 1090 VAL A N 1
ATOM 665 C CA . VAL A 1 90 ? 24.186 4.759 38.511 1.00 11.11 1090 VAL A CA 1
ATOM 666 C C . VAL A 1 90 ? 24.075 5.358 37.113 1.00 9.82 1090 VAL A C 1
ATOM 667 O O . VAL A 1 90 ? 24.558 6.454 36.869 1.00 10.78 1090 VAL A O 1
ATOM 671 N N . ILE A 1 91 ? 23.446 4.617 36.186 1.00 10.16 1091 ILE A N 1
ATOM 672 C CA . ILE A 1 91 ? 23.299 5.218 34.840 1.00 9.82 1091 ILE A CA 1
ATOM 673 C C . ILE A 1 91 ? 22.285 6.329 34.867 1.00 8.73 1091 ILE A C 1
ATOM 674 O O . ILE A 1 91 ? 22.476 7.393 34.236 1.00 10.13 1091 ILE A O 1
ATOM 679 N N . TRP A 1 92 ? 21.198 6.179 35.618 1.00 9.61 1092 TRP A N 1
ATOM 680 C CA . TRP A 1 92 ? 20.209 7.238 35.747 1.00 10.01 1092 TRP A CA 1
ATOM 681 C C . TRP A 1 92 ? 20.740 8.539 36.119 1.00 11.39 1092 TRP A C 1
ATOM 682 O O . TRP A 1 92 ? 20.654 9.654 35.777 1.00 10.90 1092 TRP A O 1
ATOM 703 N N . ALA A 1 93 ? 21.815 8.314 37.008 1.00 9.97 1093 ALA A N 1
ATOM 704 C CA . ALA A 1 93 ? 22.724 9.659 37.907 1.00 12.04 1093 ALA A CA 1
ATOM 705 C C . ALA A 1 93 ? 23.506 10.184 36.750 1.00 11.11 1093 ALA A C 1
ATOM 706 O O . ALA A 1 93 ? 23.605 11.395 36.664 1.00 12.49 1093 ALA A O 1
ATOM 708 N N . ARG A 1 94 ? 24.105 9.369 35.885 1.00 12.57 1094 ARG A N 1
ATOM 709 C CA . ARG A 1 94 ? 25.022 9.843 34.854 1.00 13.52 1094 ARG A CA 1
ATOM 710 C C . ARG A 1 94 ? 24.265 10.762 33.920 1.00 14.57 1094 ARG A C 1
ATOM 711 O O . ARG A 1 94 ? 24.836 11.706 33.384 1.00 16.13 1094 ARG A O 1
ATOM 719 N N . TYR A 1 95 ? 22.975 10.456 33.704 1.00 13.98 1095 TYR A N 1
ATOM 720 C CA . TYR A 1 95 ? 22.171 11.187 32.794 1.00 18.08 1095 TYR A CA 1
ATOM 721 C C . TYR A 1 95 ? 21.342 12.207 33.503 1.00 16.99 1095 TYR A C 1
ATOM 722 O O . TYR A 1 95 ? 20.527 12.762 32.756 1.00 27.85 1095 TYR A O 1
ATOM 731 N N A ASN A 1 96 ? 21.687 12.428 34.776 0.55 14.02 1096 ASN A N 1
ATOM 732 N N B ASN A 1 96 ? 21.258 12.501 34.801 0.45 16.41 1096 ASN A N 1
ATOM 733 C CA A ASN A 1 96 ? 20.980 13.500 35.450 0.55 14.69 1096 ASN A CA 1
ATOM 734 C CA B ASN A 1 96 ? 20.685 13.379 35.800 0.45 14.94 1096 ASN A CA 1
ATOM 735 C C A ASN A 1 96 ? 19.470 13.407 35.190 0.55 10.61 1096 ASN A C 1
ATOM 736 C C B ASN A 1 96 ? 19.334 13.023 36.476 0.45 11.92 1096 ASN A C 1
ATOM 737 O O A ASN A 1 96 ? 18.807 14.387 34.867 0.55 13.08 1096 ASN A O 1
ATOM 738 O O B ASN A 1 96 ? 18.431 13.877 36.699 0.45 11.23 1096 ASN A O 1
ATOM 747 N N A VAL A 1 97 ? 18.966 12.153 35.230 0.45 8.56 1097 VAL A N 1
ATOM 748 N N B VAL A 1 97 ? 19.131 11.781 36.840 0.55 10.13 1097 VAL A N 1
ATOM 749 C CA A VAL A 1 97 ? 17.546 11.932 35.000 0.45 9.84 1097 VAL A CA 1
ATOM 750 C CA B VAL A 1 97 ? 17.943 11.178 37.464 0.55 9.60 1097 VAL A CA 1
ATOM 751 C C A VAL A 1 97 ? 16.889 11.920 36.383 0.45 8.97 1097 VAL A C 1
ATOM 752 C C B VAL A 1 97 ? 16.615 11.789 37.040 0.55 9.86 1097 VAL A C 1
ATOM 753 O O A VAL A 1 97 ? 17.184 11.012 37.166 0.45 10.39 1097 VAL A O 1
ATOM 754 O O B VAL A 1 97 ? 15.791 12.240 37.850 0.55 10.24 1097 VAL A O 1
ATOM 761 N N A PRO A 1 98 ? 16.072 12.916 36.664 0.53 10.87 1098 PRO A N 1
ATOM 762 N N B PRO A 1 98 ? 16.356 11.729 35.725 0.47 8.42 1098 PRO A N 1
ATOM 763 C CA A PRO A 1 98 ? 15.378 12.996 37.958 0.53 13.27 1098 PRO A CA 1
ATOM 764 C CA B PRO A 1 98 ? 15.112 12.262 35.178 0.47 8.75 1098 PRO A CA 1
ATOM 765 C C A PRO A 1 98 ? 14.263 12.091 37.518 0.53 24.15 1098 PRO A C 1
ATOM 766 C C B PRO A 1 98 ? 13.914 11.452 35.677 0.47 9.32 1098 PRO A C 1
ATOM 767 O O A PRO A 1 98 ? 14.516 10.977 37.975 0.53 36.35 1098 PRO A O 1
ATOM 768 O O B PRO A 1 98 ? 13.918 10.230 35.754 0.47 9.55 1098 PRO A O 1
ATOM 775 N N A TRP A 1 99 ? 13.155 11.788 37.005 0.50 18.30 1099 TRP A N 1
ATOM 776 N N B TRP A 1 99 ? 12.839 12.150 35.981 0.50 9.10 1099 TRP A N 1
ATOM 777 C CA A TRP A 1 99 ? 12.331 10.632 37.393 0.50 14.43 1099 TRP A CA 1
ATOM 778 C CA B TRP A 1 99 ? 11.612 11.510 36.451 0.50 9.22 1099 TRP A CA 1
ATOM 779 C C A TRP A 1 99 ? 11.956 10.148 36.013 0.50 11.49 1099 TRP A C 1
ATOM 780 C C B TRP A 1 99 ? 11.024 10.656 35.309 0.50 12.23 1099 TRP A C 1
ATOM 781 O O A TRP A 1 99 ? 12.524 10.794 35.122 0.50 8.77 1099 TRP A O 1
ATOM 782 O O B TRP A 1 99 ? 10.755 11.282 34.292 0.50 13.24 1099 TRP A O 1
ATOM 803 N N . GLN A 1 100 ? 11.006 9.317 35.658 1.00 15.00 1100 GLN A N 1
ATOM 804 C CA . GLN A 1 100 ? 10.586 8.546 34.532 1.00 12.15 1100 GLN A CA 1
ATOM 805 C C . GLN A 1 100 ? 9.222 9.016 34.083 1.00 14.42 1100 GLN A C 1
ATOM 806 O O . GLN A 1 100 ? 8.483 9.533 34.920 1.00 17.95 1100 GLN A O 1
ATOM 817 N N . PRO A 1 101 ? 8.887 8.822 32.839 1.00 16.69 1101 PRO A N 1
ATOM 818 C CA . PRO A 1 101 ? 9.778 8.375 31.761 1.00 15.49 1101 PRO A CA 1
ATOM 819 C C . PRO A 1 101 ? 10.608 9.534 31.216 1.00 18.04 1101 PRO A C 1
ATOM 820 O O . PRO A 1 101 ? 10.256 10.709 31.240 1.00 26.33 1101 PRO A O 1
ATOM 824 N N . ALA A 1 102 ? 11.780 9.170 30.670 1.00 14.03 1102 ALA A N 1
ATOM 825 C CA . ALA A 1 102 ? 12.628 10.177 30.030 1.00 13.52 1102 ALA A CA 1
ATOM 826 C C . ALA A 1 102 ? 13.235 9.538 28.796 1.00 10.19 1102 ALA A C 1
ATOM 827 O O . ALA A 1 102 ? 13.544 8.364 28.806 1.00 9.17 1102 ALA A O 1
ATOM 829 N N . PHE A 1 103 ? 13.406 10.333 27.746 1.00 10.81 1103 PHE A N 1
ATOM 830 C CA . PHE A 1 103 ? 14.040 9.926 26.506 1.00 9.48 1103 PHE A CA 1
ATOM 831 C C . PHE A 1 103 ? 15.296 10.747 26.238 1.00 9.85 1103 PHE A C 1
ATOM 832 O O . PHE A 1 103 ? 15.256 11.965 26.445 1.00 11.16 1103 PHE A O 1
ATOM 840 N N . VAL A 1 104 ? 16.312 10.085 25.712 1.00 9.38 1104 VAL A N 1
ATOM 841 C CA . VAL A 1 104 ? 17.443 10.758 25.098 1.00 10.45 1104 VAL A CA 1
ATOM 842 C C . VAL A 1 104 ? 17.524 10.262 23.678 1.00 9.30 1104 VAL A C 1
ATOM 843 O O . VAL A 1 104 ? 17.720 9.089 23.438 1.00 10.10 1104 VAL A O 1
ATOM 847 N N . PHE A 1 105 ? 17.436 11.214 22.723 1.00 10.18 1105 PHE A N 1
ATOM 848 C CA . PHE A 1 105 ? 17.446 10.916 21.297 1.00 10.74 1105 PHE A CA 1
ATOM 849 C C . PHE A 1 105 ? 18.816 11.274 20.749 1.00 10.41 1105 PHE A C 1
ATOM 850 O O . PHE A 1 105 ? 19.140 12.490 20.670 1.00 12.45 1105 PHE A O 1
ATOM 858 N N . TYR A 1 106 ? 19.636 10.298 20.390 1.00 11.14 1106 TYR A N 1
ATOM 859 C CA . TYR A 1 106 ? 20.995 10.536 19.897 1.00 11.30 1106 TYR A CA 1
ATOM 860 C C . TYR A 1 106 ? 21.079 10.383 18.390 1.00 11.12 1106 TYR A C 1
ATOM 861 O O . TYR A 1 106 ? 20.614 9.418 17.796 1.00 10.48 1106 TYR A O 1
ATOM 870 N N . ARG A 1 107 ? 21.699 11.393 17.788 1.00 12.71 1107 ARG A N 1
ATOM 871 C CA . ARG A 1 107 ? 22.163 11.281 16.422 1.00 14.45 1107 ARG A CA 1
ATOM 872 C C . ARG A 1 107 ? 23.513 10.559 16.400 1.00 14.13 1107 ARG A C 1
ATOM 873 O O . ARG A 1 107 ? 24.215 10.486 17.408 1.00 16.20 1107 ARG A O 1
ATOM 881 N N . ALA A 1 108 ? 23.885 10.043 15.203 1.00 16.11 1108 ALA A N 1
ATOM 882 C CA . ALA A 1 108 ? 25.170 9.359 15.050 1.00 16.60 1108 ALA A CA 1
ATOM 883 C C . ALA A 1 108 ? 26.333 10.281 15.361 1.00 20.76 1108 ALA A C 1
ATOM 884 O O . ALA A 1 108 ? 27.384 9.826 15.781 1.00 25.32 1108 ALA A O 1
ATOM 886 N N . ASP A 1 109 ? 26.140 11.599 15.191 1.00 23.19 1109 ASP A N 1
ATOM 887 C CA . ASP A 1 109 ? 27.251 12.525 15.475 1.00 27.64 1109 ASP A CA 1
ATOM 888 C C . ASP A 1 109 ? 27.415 12.848 16.953 1.00 27.56 1109 ASP A C 1
ATOM 889 O O . ASP A 1 109 ? 28.296 13.617 17.289 1.00 34.20 1109 ASP A O 1
ATOM 894 N N . GLY A 1 110 ? 26.606 12.234 17.801 1.00 26.03 1110 GLY A N 1
ATOM 895 C CA . GLY A 1 110 ? 26.840 12.404 19.219 1.00 26.62 1110 GLY A CA 1
ATOM 896 C C . GLY A 1 110 ? 25.968 13.437 19.883 1.00 23.25 1110 GLY A C 1
ATOM 897 O O . GLY A 1 110 ? 25.915 13.431 21.115 1.00 25.33 1110 GLY A O 1
ATOM 898 N N . THR A 1 111 ? 25.346 14.283 19.080 1.00 23.33 1111 THR A N 1
ATOM 899 C CA . THR A 1 111 ? 24.422 15.252 19.671 1.00 21.80 1111 THR A CA 1
ATOM 900 C C . THR A 1 111 ? 23.119 14.561 20.067 1.00 18.04 1111 THR A C 1
ATOM 901 O O . THR A 1 111 ? 22.802 13.480 19.548 1.00 16.93 1111 THR A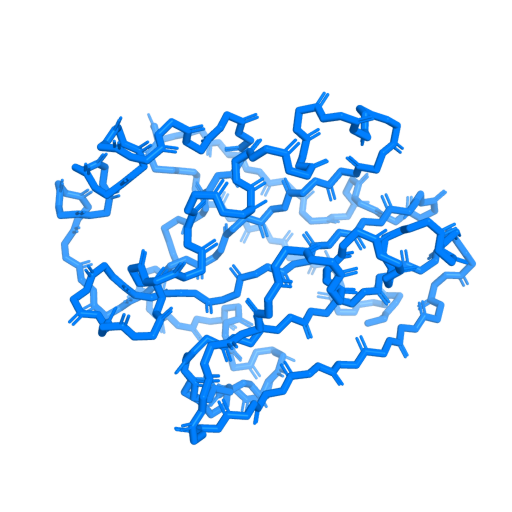 O 1
ATOM 905 N N . SER A 1 112 ? 22.429 15.163 21.015 1.00 19.02 1112 SER A N 1
ATOM 906 C CA . SER A 1 112 ? 21.208 14.569 21.557 1.00 15.52 1112 SER A CA 1
ATOM 907 C C . SER A 1 112 ? 20.200 15.650 21.955 1.00 16.63 1112 SER A C 1
ATOM 908 O O . SER A 1 112 ? 20.498 16.820 22.120 1.00 21.56 1112 SER A O 1
ATOM 911 N N . THR A 1 113 ? 18.984 15.192 22.116 1.00 14.15 1113 THR A N 1
ATOM 912 C CA . THR A 1 113 ? 17.876 15.935 22.658 1.00 15.35 1113 THR A CA 1
ATOM 913 C C . THR A 1 113 ? 17.169 15.073 23.666 1.00 12.72 1113 THR A C 1
ATOM 914 O O . THR A 1 113 ? 17.044 13.875 23.485 1.00 17.54 1113 THR A O 1
ATOM 918 N N . PHE A 1 114 ? 16.711 15.671 24.733 1.00 10.54 1114 PHE A N 1
ATOM 919 C CA . PHE A 1 114 ? 15.990 14.957 25.766 1.00 11.27 1114 PHE A CA 1
ATOM 920 C C . PHE A 1 114 ? 14.553 15.389 25.869 1.00 10.64 1114 PHE A C 1
ATOM 921 O O . PHE A 1 114 ? 14.197 16.557 25.580 1.00 11.25 1114 PHE A O 1
ATOM 936 N N . VAL A 1 115 ? 13.688 14.452 26.312 1.00 11.53 1115 VAL A N 1
ATOM 937 C CA . VAL A 1 115 ? 12.333 14.747 26.661 1.00 14.55 1115 VAL A CA 1
ATOM 938 C C . VAL A 1 115 ? 12.165 14.152 28.072 1.00 19.44 1115 VAL A C 1
ATOM 939 O O . VAL A 1 115 ? 12.414 12.961 28.253 1.00 26.54 1115 VAL A O 1
ATOM 943 N N . ASN A 1 116 ? 11.777 14.866 29.111 1.00 17.32 1116 ASN A N 1
ATOM 944 C CA . ASN A 1 116 ? 11.583 14.382 30.517 1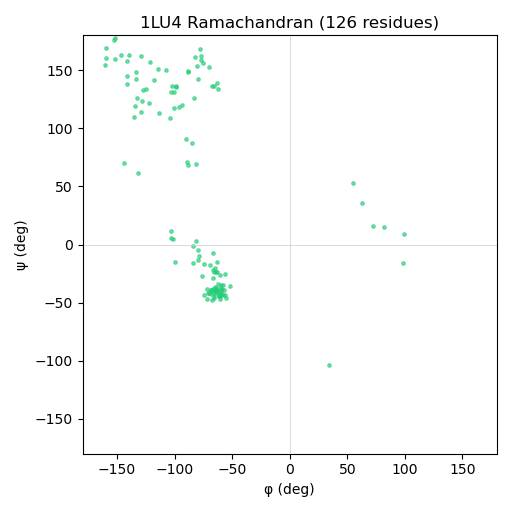.00 14.88 1116 ASN A CA 1
ATOM 945 C C . ASN A 1 116 ? 10.396 15.123 31.078 1.00 16.23 1116 ASN A C 1
ATOM 946 O O . ASN A 1 116 ? 10.531 15.970 31.949 1.00 19.20 1116 ASN A O 1
ATOM 951 N N . ASN A 1 117 ? 9.217 14.806 30.572 1.00 21.59 1117 ASN A N 1
ATOM 952 C CA . ASN A 1 117 ? 7.966 15.429 30.941 1.00 17.22 1117 ASN A CA 1
ATOM 953 C C . ASN A 1 117 ? 7.125 14.656 31.899 1.00 20.87 1117 ASN A C 1
ATOM 954 O O . ASN A 1 117 ? 6.645 13.569 31.550 1.00 21.66 1117 ASN A O 1
ATOM 959 N N . PRO A 1 118 ? 6.891 15.224 33.076 1.00 25.53 1118 PRO A N 1
ATOM 960 C CA . PRO A 1 118 ? 6.123 14.511 34.068 1.00 26.28 1118 PRO A CA 1
ATOM 961 C C . PRO A 1 118 ? 4.611 14.556 33.855 1.00 27.08 1118 PRO A C 1
ATOM 962 O O . PRO A 1 118 ? 3.832 13.879 34.541 1.00 25.88 1118 PRO A O 1
ATOM 966 N N . THR A 1 119 ? 4.064 15.283 32.881 1.00 26.37 1119 THR A N 1
ATOM 967 C CA . THR A 1 119 ? 2.622 15.484 32.908 1.00 26.29 1119 THR A CA 1
ATOM 968 C C . THR A 1 119 ? 1.852 14.570 31.972 1.00 24.30 1119 THR A C 1
ATOM 969 O O . THR A 1 119 ? 0.636 14.454 32.101 1.00 22.60 1119 THR A O 1
ATOM 973 N N . ALA A 1 120 ? 2.529 13.924 31.026 1.00 22.29 1120 ALA A N 1
ATOM 974 C CA . ALA A 1 120 ? 1.839 13.201 29.999 1.00 19.98 1120 ALA A CA 1
ATOM 975 C C . ALA A 1 120 ? 2.732 12.177 29.322 1.00 18.83 1120 ALA A C 1
ATOM 976 O O . ALA A 1 120 ? 3.928 12.364 29.298 1.00 31.92 1120 ALA A O 1
ATOM 978 N N . ALA A 1 121 ? 2.138 11.138 28.775 1.00 16.41 1121 ALA A N 1
ATOM 979 C CA . ALA A 1 121 ? 2.919 10.180 27.964 1.00 15.83 1121 ALA A CA 1
ATOM 980 C C . ALA A 1 121 ? 3.136 10.742 26.573 1.00 14.00 1121 ALA A C 1
ATOM 981 O O . ALA A 1 121 ? 2.221 11.333 25.993 1.00 17.77 1121 ALA A O 1
ATOM 983 N N . MET A 1 122 ? 4.323 10.492 26.043 1.00 13.80 1122 MET A N 1
ATOM 984 C CA . MET A 1 122 ? 4.563 10.825 24.640 1.00 13.96 1122 MET A CA 1
ATOM 985 C C . MET A 1 1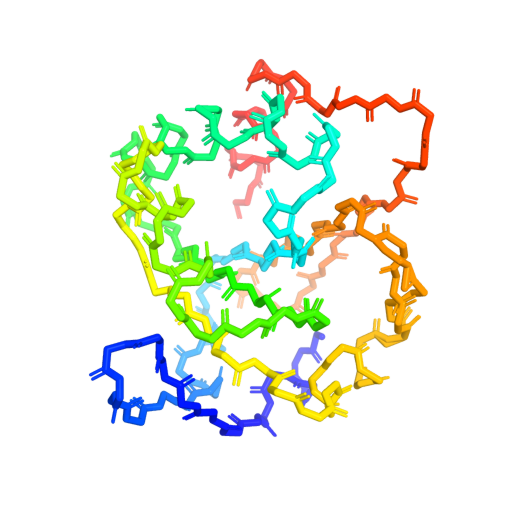22 ? 3.723 9.938 23.734 1.00 14.37 1122 MET A C 1
ATOM 986 O O . MET A 1 122 ? 3.674 8.732 23.929 1.00 15.07 1122 MET A O 1
ATOM 991 N N . SER A 1 123 ? 3.105 10.546 22.702 1.00 14.68 1123 SER A N 1
ATOM 992 C CA . SER A 1 123 ? 2.286 9.756 21.763 1.00 15.08 1123 SER A CA 1
ATOM 993 C C . SER A 1 123 ? 3.232 9.012 20.826 1.00 14.46 1123 SER A C 1
ATOM 994 O O . SER A 1 123 ? 4.383 9.359 20.575 1.00 13.73 1123 SER A O 1
ATOM 997 N N . GLN A 1 124 ? 2.630 7.979 20.186 1.00 14.72 1124 GLN A N 1
ATOM 998 C CA . GLN A 1 124 ? 3.396 7.270 19.153 1.00 13.79 1124 GLN A CA 1
ATOM 999 C C . GLN A 1 124 ? 3.768 8.146 17.981 1.00 13.32 1124 GLN A C 1
ATOM 1000 O O . GLN A 1 124 ? 4.880 8.057 17.463 1.00 14.52 1124 GLN A O 1
ATOM 1006 N N . ASP A 1 125 ? 2.824 8.981 17.543 1.00 15.39 1125 ASP A N 1
ATOM 1007 C CA . ASP A 1 125 ? 3.125 9.866 16.428 1.00 17.00 1125 ASP A CA 1
ATOM 1008 C C . ASP A 1 125 ? 4.298 10.774 16.767 1.00 15.06 1125 ASP A C 1
ATOM 1009 O O . ASP A 1 125 ? 5.179 11.002 15.947 1.00 16.72 1125 ASP A O 1
ATOM 1014 N N . GLU A 1 126 ? 4.279 11.295 18.020 1.00 15.42 1126 GLU A N 1
ATOM 1015 C CA . GLU A 1 126 ? 5.397 12.169 18.351 1.00 15.08 1126 GLU A CA 1
ATOM 1016 C C . GLU A 1 126 ? 6.724 11.405 18.379 1.00 13.34 1126 GLU A C 1
ATOM 1017 O O . GLU A 1 126 ? 7.733 11.845 17.880 1.00 15.61 1126 GLU A O 1
ATOM 1023 N N . LEU A 1 127 ? 6.706 10.219 19.011 1.00 12.72 1127 LEU A N 1
ATOM 1024 C CA . LEU A 1 127 ? 7.912 9.389 19.096 1.00 12.46 1127 LEU A CA 1
ATOM 1025 C C . LEU A 1 127 ? 8.427 8.985 17.719 1.00 11.80 1127 LEU A C 1
ATOM 1026 O O . LEU A 1 127 ? 9.638 9.088 17.474 1.00 12.72 1127 LEU A O 1
ATOM 1031 N N . SER A 1 128 ? 7.533 8.575 16.845 1.00 13.18 1128 SER A N 1
ATOM 1032 C CA . SER A 1 128 ? 7.934 8.200 15.490 1.00 14.25 1128 SER A C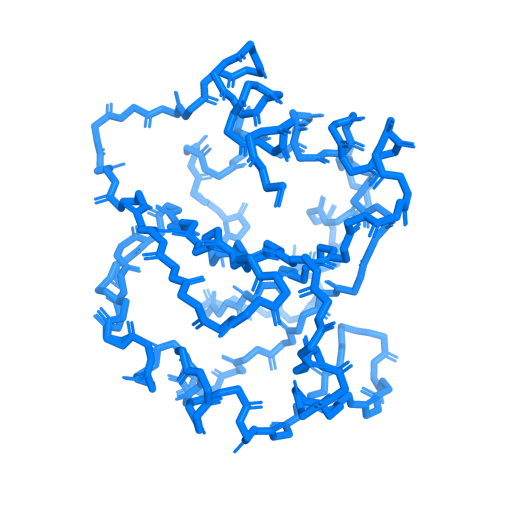A 1
ATOM 1033 C C . SER A 1 128 ? 8.636 9.359 14.795 1.00 16.60 1128 SER A C 1
ATOM 1034 O O . SER A 1 128 ? 9.664 9.181 14.128 1.00 17.02 1128 SER A O 1
ATOM 1037 N N . GLY A 1 129 ? 8.089 10.594 14.935 1.00 16.61 1129 GLY A N 1
ATOM 1038 C CA . GLY A 1 129 ? 8.724 11.728 14.282 1.00 18.26 1129 GLY A CA 1
ATOM 1039 C C . GLY A 1 129 ? 10.087 12.044 14.915 1.00 18.40 1129 GLY A C 1
ATOM 1040 O O . GLY A 1 129 ? 11.009 12.353 14.153 1.00 18.27 1129 GLY A O 1
ATOM 1041 N N . ARG A 1 130 ? 10.204 11.951 16.232 1.00 15.36 1130 ARG A N 1
ATOM 1042 C CA . ARG A 1 130 ? 11.545 12.237 16.819 1.00 15.31 1130 ARG A CA 1
ATOM 1043 C C . ARG A 1 130 ? 12.571 11.208 16.349 1.00 14.64 1130 ARG A C 1
ATOM 1044 O O . ARG A 1 130 ? 13.742 11.513 16.079 1.00 18.09 1130 ARG A O 1
ATOM 1052 N N . VAL A 1 131 ? 12.116 9.953 16.240 1.00 14.01 1131 VAL A N 1
ATOM 1053 C CA . VAL A 1 131 ? 13.065 8.898 15.794 1.00 13.94 1131 VAL A CA 1
ATOM 1054 C C . VAL A 1 131 ? 13.435 9.081 14.321 1.00 15.35 1131 VAL A C 1
ATOM 1055 O O . VAL A 1 131 ? 14.631 8.963 13.974 1.00 16.84 1131 VAL A O 1
ATOM 1059 N N . ALA A 1 132 ? 12.453 9.413 13.470 1.00 17.73 1132 ALA A N 1
ATOM 1060 C CA . ALA A 1 132 ? 12.782 9.689 12.067 1.00 19.73 1132 ALA A CA 1
ATOM 1061 C C . ALA A 1 132 ? 13.785 10.817 11.959 1.00 18.66 1132 ALA A C 1
ATOM 1062 O O . ALA A 1 132 ? 14.616 10.832 11.019 1.00 22.16 1132 ALA A O 1
ATOM 1064 N N . ALA A 1 133 ? 13.719 11.822 12.836 1.00 20.38 1133 ALA A N 1
ATOM 1065 C CA . ALA A 1 133 ? 14.597 12.992 12.692 1.00 22.45 1133 ALA A CA 1
ATOM 1066 C C . ALA A 1 133 ? 16.052 12.611 12.920 1.00 21.36 1133 ALA A C 1
ATOM 1067 O O . ALA A 1 133 ? 16.936 13.315 12.474 1.00 28.55 1133 ALA A O 1
ATOM 1069 N N . LEU A 1 134 ? 16.304 11.513 13.618 1.00 18.53 1134 LEU A N 1
ATOM 1070 C CA . LEU A 1 134 ? 17.713 11.088 13.801 1.00 20.43 1134 LEU A CA 1
ATOM 1071 C C . LEU A 1 134 ? 18.240 10.745 12.371 1.00 23.72 1134 LEU A C 1
ATOM 1072 O O . LEU A 1 134 ? 19.627 10.962 12.888 1.00 22.37 1134 LEU A O 1
#

InterPro domains:
  IPR000866 Alkyl hydroperoxide reductase subunit C/ Thiol specific antioxidant [PF00578] (43-144)
  IPR013766 Thioredoxin domain [PS51352] (35-173)
  IPR036249 Thioredoxin-like superfamily [SSF52833] (42-165)
  IPR050553 Thioredoxin family ResA/DsbE subfamily [PTHR42852] (43-153)

B-factor: mean 21.0, std 15.28, range [7.17, 157.91]

GO terms:
  GO:0045454 cell redox homeostasis (P, IDA)
  GO:0016491 oxidoreductase activity (F, IDA)
  GO:0005576 extracellular region (C, HDA)

Nearest PDB structures (foldseek):
  1lu4-assembly1_A  TM=1.008E+00  e=5.675E-30  Mycobacterium tuberculosis
  3ios-assembly1_A  TM=9.591E-01  e=1.679E-18  Mycobacterium tuberculosis
  2h1b-assembly2_B  TM=9.111E-01  e=1.298E-11  Bacillus subtilis
  3c71-assembly1_A  TM=9.005E-01  e=9.496E-12  Bacillus subtilis
  2h19-assembly2_B  TM=9.112E-01  e=2.579E-11  Bacillus subtilis

Solvent-accessible surface area: 6482 Å² total; per-residue (Å²): 37,91,129,81,5,85,15,110,19,68,20,16,108,52,46,98,36,71,0,30,58,2,70,56,79,35,0,0,0,1,4,2,2,16,132,2,96,70,0,37,62,4,0,62,13,0,14,107,4,13,79,78,42,116,86,19,44,7,1,0,4,0,9,151,31,97,56,41,37,0,79,71,6,29,88,149,35,106,5,137,34,42,7,0,34,9,69,132,9,104,7,56,75,106,10,131,16,66,112,29,5,2,3,7,3,3,113,50,97,12,78,40,82,150,27,31,61,76,108,49,40,18,63,82,126,74,1,50,42,88,2,79,71,39

Organism: Mycobacterium tuberculosis (strain ATCC 25618 / H37Rv) (NCBI:txid83332)

CATH classification: 3.40.30.10

Sequence (134 aa):
ADERLQFTATTLSGAPFDGASLQGKPAVLWFWTPWCPFCNAEAPSLSQVAAANPAVTFVGIATRADVGAMQSFVSKYNLNFTNLNDADGVIWARYNNVVPPWWQPAFVFYRADGTSTFVNNPTAAMSQDELSGRVAAL

Radius of gyration: 13.3 Å; Cα contacts (8 Å, |Δi|>4): 257; chains: 1; bounding box: 30×27×30 Å

Foldseek 3Di:
DQVLLQDWFAFLVGHIDGSNVQALFKEKEWEDELPDVLCLVCLLLLQVLCVVQVRYAYEYEYEDDDSVSVVVSCVVNVNPHTYGYPHVCPSCVSVPVADPTKMWTDHSNGDTDMDRDDPHHDDSVRVNVSSVVD

Secondary structure (DSSP, 8-state):
-GGGG--EEEBTTS-EEEGGGGTTS-EEEEEE-TT-HHHHHHHHHHHHHHHH-TTSEEEEEE-SS-HHHHHHHHHHHT--SEEEE-TTSHHHHHTT--SSSEEEEE-TTS-EEEE--SSSPPPHHHHHHHHHH-